Protein AF-A0A1G7EJP0-F1 (afdb_monomer_lite)

Radius of gyration: 12.07 Å; chains: 1; bounding box: 28×10×33 Å

Structure (mmCIF, N/CA/C/O backbone):
data_AF-A0A1G7EJP0-F1
#
_entry.id   AF-A0A1G7EJP0-F1
#
loop_
_atom_site.group_PDB
_atom_site.id
_atom_site.type_symbol
_atom_site.label_atom_id
_atom_site.label_alt_id
_atom_site.label_comp_id
_atom_site.label_asym_id
_atom_site.label_entity_id
_atom_site.label_seq_id
_atom_site.pdbx_PDB_ins_code
_atom_site.Cartn_x
_atom_site.Cartn_y
_atom_site.Cartn_z
_atom_site.occupancy
_atom_site.B_iso_or_equiv
_atom_site.auth_seq_id
_atom_site.auth_comp_id
_atom_site.auth_asym_id
_atom_site.auth_atom_id
_atom_site.pdbx_PDB_model_num
ATOM 1 N N . SER A 1 1 ? -14.809 0.211 -3.488 1.00 55.59 1 SER A N 1
ATOM 2 C CA . SER A 1 1 ? -14.359 0.508 -2.119 1.00 55.59 1 SER A CA 1
ATOM 3 C C . SER A 1 1 ? -13.392 1.677 -2.203 1.00 55.59 1 SER A C 1
ATOM 5 O O . SER A 1 1 ? -12.281 1.463 -2.673 1.00 55.59 1 SER A O 1
ATOM 7 N N . PRO A 1 2 ? -13.842 2.908 -1.918 1.00 68.19 2 PRO A N 1
ATOM 8 C CA . PRO A 1 2 ? -13.047 4.126 -2.106 1.00 68.19 2 PRO A CA 1
ATOM 9 C C . PRO A 1 2 ? -11.832 4.243 -1.166 1.00 68.19 2 PRO A C 1
ATOM 11 O O . PRO A 1 2 ? -10.939 5.028 -1.455 1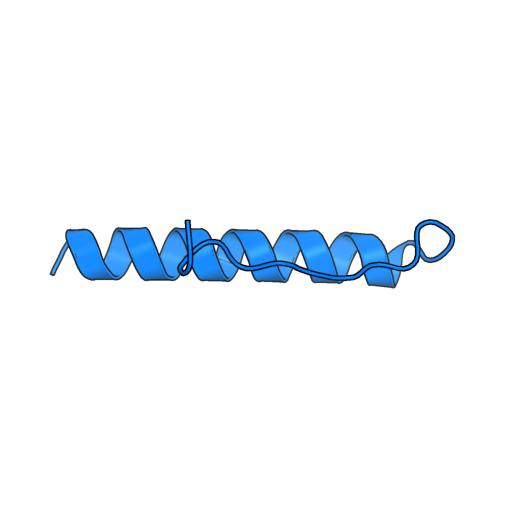.00 68.19 2 PRO A O 1
ATOM 14 N N . ASP A 1 3 ? -11.754 3.424 -0.111 1.00 75.06 3 ASP A N 1
ATOM 15 C CA . ASP A 1 3 ? -10.700 3.511 0.916 1.00 75.06 3 ASP A CA 1
ATOM 16 C C . ASP A 1 3 ? -9.580 2.469 0.770 1.00 75.06 3 ASP A C 1
ATOM 18 O O . ASP A 1 3 ? -8.742 2.329 1.661 1.00 75.06 3 ASP A O 1
ATOM 22 N N . VAL A 1 4 ? -9.565 1.698 -0.322 1.00 82.19 4 VAL A N 1
ATOM 23 C CA . VAL A 1 4 ? -8.506 0.708 -0.567 1.00 82.19 4 VAL A CA 1
ATOM 24 C C . VAL A 1 4 ? -7.336 1.406 -1.263 1.00 82.19 4 VAL A C 1
ATOM 26 O O . VAL A 1 4 ? -7.519 1.889 -2.383 1.00 82.19 4 VAL A O 1
ATOM 29 N N . PRO A 1 5 ? -6.138 1.466 -0.652 1.00 86.50 5 PRO A N 1
ATOM 30 C CA . PRO A 1 5 ? -4.988 2.098 -1.278 1.00 86.50 5 PRO A CA 1
ATOM 31 C C . PRO A 1 5 ? -4.552 1.296 -2.505 1.00 86.50 5 PRO A C 1
ATOM 33 O O . PRO A 1 5 ? -4.345 0.084 -2.439 1.00 86.50 5 PRO A O 1
ATOM 36 N N . ILE A 1 6 ? -4.395 1.992 -3.629 1.00 90.31 6 ILE A N 1
ATOM 37 C CA . ILE A 1 6 ? -3.822 1.436 -4.853 1.00 90.31 6 ILE A CA 1
ATOM 38 C C . ILE A 1 6 ? -2.374 1.909 -4.945 1.00 90.31 6 ILE A C 1
ATOM 40 O O . ILE A 1 6 ? -2.111 3.110 -4.919 1.00 90.31 6 ILE A O 1
ATOM 44 N N . VAL A 1 7 ? -1.442 0.964 -5.068 1.00 90.75 7 VAL A N 1
ATOM 45 C CA . VAL A 1 7 ? -0.009 1.244 -5.214 1.00 90.75 7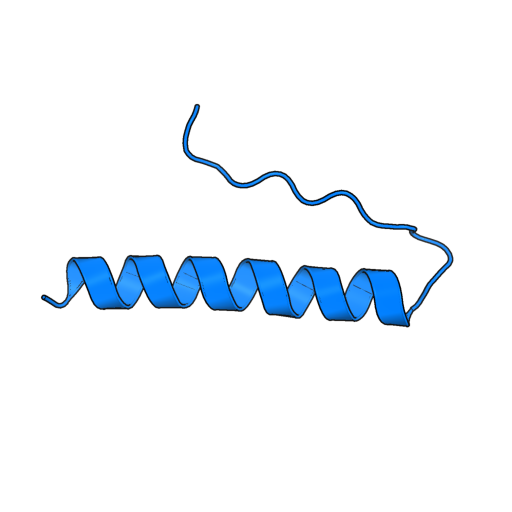 VAL A CA 1
ATOM 46 C C . VAL A 1 7 ? 0.451 0.756 -6.584 1.00 90.75 7 VAL A C 1
ATOM 48 O O . VAL A 1 7 ? 0.313 -0.423 -6.905 1.00 90.75 7 VAL A O 1
ATOM 51 N N . SER A 1 8 ? 1.001 1.664 -7.389 1.00 93.75 8 SER A N 1
ATOM 52 C CA . SER A 1 8 ? 1.620 1.331 -8.675 1.00 93.75 8 SER A CA 1
ATOM 53 C C . SER A 1 8 ? 3.070 0.906 -8.467 1.00 93.75 8 SER A C 1
ATOM 55 O O . SER A 1 8 ? 3.811 1.586 -7.759 1.00 93.75 8 SER A O 1
ATOM 57 N N . LEU A 1 9 ? 3.479 -0.193 -9.103 1.00 94.75 9 LEU A N 1
ATOM 58 C CA . LEU A 1 9 ? 4.827 -0.758 -8.996 1.00 94.75 9 LEU A CA 1
ATOM 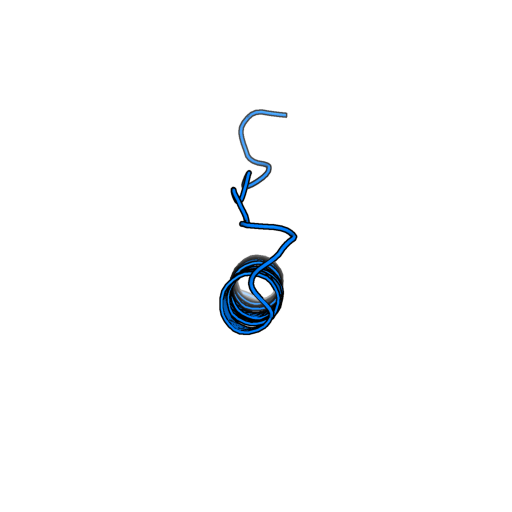59 C C . LEU A 1 9 ? 5.402 -1.046 -10.381 1.00 94.75 9 LEU A C 1
ATOM 61 O O . LEU A 1 9 ? 4.661 -1.409 -11.297 1.00 94.75 9 LEU A O 1
ATOM 65 N N . ASP A 1 10 ? 6.723 -0.941 -10.511 1.00 95.44 10 ASP A N 1
ATOM 66 C CA . ASP A 1 10 ? 7.434 -1.510 -11.652 1.00 95.44 10 ASP A CA 1
ATOM 67 C C . ASP A 1 10 ? 7.783 -2.968 -11.342 1.00 95.44 10 ASP A C 1
ATOM 69 O O . ASP A 1 10 ? 8.593 -3.268 -10.467 1.00 95.44 10 ASP A O 1
ATOM 73 N N . ALA A 1 11 ? 7.174 -3.893 -12.083 1.00 91.00 11 ALA A N 1
ATOM 74 C CA . ALA A 1 11 ? 7.386 -5.327 -11.912 1.00 91.00 11 ALA A CA 1
ATOM 75 C C . ALA A 1 11 ? 8.810 -5.790 -12.271 1.00 91.00 11 ALA A C 1
ATOM 77 O O . ALA A 1 11 ? 9.190 -6.913 -11.938 1.00 91.00 11 ALA A O 1
ATOM 78 N N . ARG A 1 12 ? 9.589 -4.964 -12.979 1.00 96.00 12 ARG A N 1
ATOM 79 C CA . ARG A 1 12 ? 10.976 -5.267 -13.359 1.00 96.00 12 ARG A CA 1
ATOM 80 C C . ARG A 1 12 ? 11.989 -4.731 -12.356 1.00 96.00 12 ARG A C 1
ATOM 82 O O . ARG A 1 12 ? 13.145 -5.147 -12.400 1.00 96.00 12 ARG A O 1
ATOM 89 N N . ASP A 1 13 ? 11.563 -3.854 -11.454 1.00 97.88 13 ASP A N 1
ATOM 90 C CA . ASP A 1 13 ? 12.406 -3.281 -10.416 1.00 97.88 13 ASP A CA 1
ATOM 91 C C . ASP A 1 13 ? 12.101 -3.920 -9.055 1.00 97.88 13 ASP A C 1
ATOM 93 O O . ASP A 1 13 ? 11.024 -3.784 -8.467 1.00 97.88 13 ASP A O 1
ATOM 97 N N . ARG A 1 14 ? 13.106 -4.613 -8.519 1.00 96.44 14 ARG A N 1
ATOM 98 C CA . ARG A 1 14 ? 13.036 -5.263 -7.212 1.00 96.44 14 ARG A CA 1
ATOM 99 C C . ARG A 1 14 ? 12.832 -4.264 -6.071 1.00 96.44 14 ARG A C 1
ATOM 101 O O . ARG A 1 14 ? 12.091 -4.576 -5.137 1.00 96.44 14 ARG A O 1
ATOM 108 N N . GLU A 1 15 ? 13.489 -3.106 -6.104 1.00 97.94 15 GLU A N 1
ATOM 109 C CA . GLU A 1 15 ? 13.344 -2.113 -5.034 1.00 97.94 15 GLU A CA 1
ATOM 110 C C . GLU A 1 15 ? 11.989 -1.406 -5.120 1.00 97.94 15 GLU A C 1
ATOM 112 O O . GLU A 1 15 ? 11.401 -1.115 -4.074 1.00 97.94 15 GLU A O 1
ATOM 117 N N . SER A 1 16 ? 11.430 -1.239 -6.326 1.00 96.56 16 SER A N 1
ATOM 118 C CA . SER A 1 16 ? 10.037 -0.808 -6.503 1.00 96.56 16 SER A CA 1
ATOM 119 C C . SER A 1 16 ? 9.081 -1.774 -5.797 1.00 96.56 16 SER A C 1
ATOM 121 O O . SER A 1 16 ? 8.346 -1.364 -4.897 1.00 96.56 16 SER A O 1
ATOM 123 N N . ALA A 1 17 ? 9.163 -3.074 -6.106 1.00 95.38 17 ALA A N 1
ATOM 124 C CA . ALA A 1 17 ? 8.303 -4.092 -5.502 1.00 95.38 17 ALA A CA 1
ATOM 125 C C . ALA A 1 17 ? 8.419 -4.141 -3.969 1.00 95.38 17 ALA A C 1
ATOM 127 O O . ALA A 1 17 ? 7.413 -4.174 -3.256 1.00 95.38 17 ALA A O 1
ATOM 128 N N . LYS A 1 18 ? 9.648 -4.104 -3.449 1.00 96.38 18 LYS A N 1
ATOM 129 C CA . LYS A 1 18 ? 9.916 -4.092 -2.007 1.00 96.38 18 LYS A CA 1
ATOM 130 C C . LYS A 1 18 ? 9.319 -2.862 -1.325 1.00 96.38 18 LYS A C 1
ATOM 132 O O . LYS A 1 18 ? 8.659 -3.007 -0.299 1.00 96.38 18 LYS A O 1
ATOM 137 N N . SER A 1 19 ? 9.514 -1.678 -1.898 1.00 95.75 19 SER A N 1
ATOM 138 C CA . SER A 1 19 ? 8.965 -0.432 -1.350 1.00 95.75 19 SER A CA 1
ATOM 139 C C . SER A 1 19 ? 7.434 -0.456 -1.337 1.00 95.75 19 SER A C 1
ATOM 141 O O . SER A 1 19 ? 6.820 -0.029 -0.362 1.00 95.75 19 SER A O 1
ATOM 143 N N . GLY A 1 20 ? 6.811 -1.049 -2.361 1.00 95.25 20 GLY A N 1
ATOM 144 C CA . GLY A 1 20 ? 5.368 -1.288 -2.393 1.00 95.25 20 GLY A CA 1
ATOM 145 C C . GLY A 1 20 ? 4.862 -2.148 -1.237 1.00 95.25 20 GLY A C 1
ATOM 146 O O . GLY A 1 20 ? 3.876 -1.801 -0.589 1.00 95.25 20 GLY A O 1
ATOM 147 N 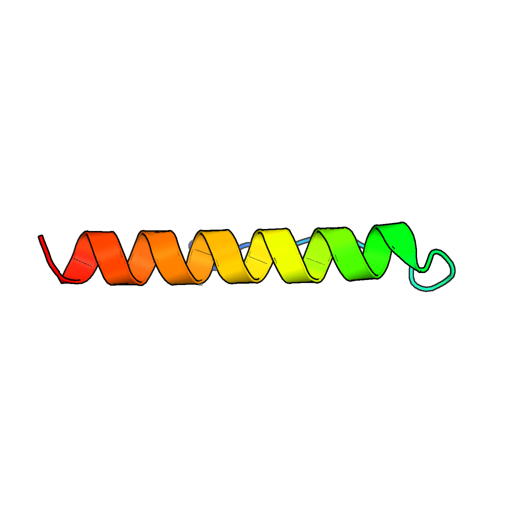N . LEU A 1 21 ? 5.554 -3.254 -0.948 1.00 94.94 21 LEU A N 1
ATOM 148 C CA . LEU A 1 21 ? 5.197 -4.145 0.161 1.00 94.94 21 LEU A CA 1
ATOM 149 C C . LEU A 1 21 ? 5.322 -3.457 1.525 1.00 94.94 21 LEU A C 1
ATOM 151 O O . LEU A 1 21 ? 4.464 -3.654 2.389 1.00 94.94 21 LEU A O 1
ATOM 155 N N . VAL A 1 22 ? 6.355 -2.630 1.712 1.00 96.38 22 VAL A N 1
ATOM 156 C CA . VAL A 1 22 ? 6.513 -1.814 2.924 1.00 96.38 22 VAL A CA 1
ATOM 157 C C . VAL A 1 22 ? 5.329 -0.857 3.073 1.00 96.38 22 VAL A C 1
ATOM 159 O O . VAL A 1 22 ? 4.652 -0.904 4.096 1.00 96.38 22 VAL A O 1
ATOM 162 N N . ALA A 1 23 ? 5.001 -0.089 2.030 1.00 94.56 23 ALA A N 1
ATOM 163 C CA . ALA A 1 23 ? 3.916 0.894 2.069 1.00 94.56 23 ALA A CA 1
ATOM 164 C C . ALA A 1 23 ? 2.543 0.269 2.388 1.00 94.56 23 ALA A C 1
ATOM 166 O O . ALA A 1 23 ? 1.777 0.800 3.193 1.00 94.56 23 ALA A O 1
ATOM 167 N N . VAL A 1 24 ? 2.229 -0.890 1.796 1.00 94.44 24 VAL A N 1
ATOM 168 C CA . VAL A 1 24 ? 0.979 -1.615 2.094 1.00 94.44 24 VAL A CA 1
ATOM 169 C C . VAL A 1 24 ? 0.945 -2.087 3.550 1.00 94.44 24 VAL A C 1
ATOM 171 O O . VAL A 1 24 ? -0.097 -2.009 4.202 1.00 94.44 24 VAL A O 1
ATOM 174 N N . THR A 1 25 ? 2.081 -2.548 4.076 1.00 95.12 25 THR A N 1
ATOM 175 C CA . THR A 1 25 ? 2.184 -2.999 5.470 1.00 95.12 25 THR A CA 1
ATOM 176 C C . THR A 1 25 ? 2.018 -1.833 6.444 1.00 95.12 25 THR A C 1
ATOM 178 O O . T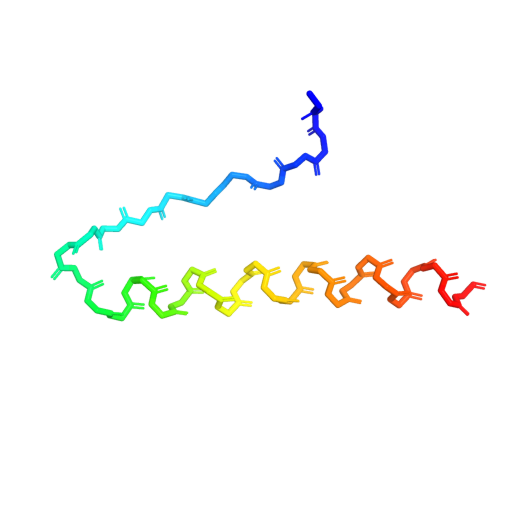HR A 1 25 ? 1.279 -1.955 7.418 1.00 95.12 25 THR A O 1
ATOM 181 N N . GLU A 1 26 ? 2.640 -0.686 6.168 1.00 95.00 26 GLU A N 1
ATOM 182 C CA . GLU A 1 26 ? 2.499 0.532 6.975 1.00 95.00 26 GLU A CA 1
ATOM 183 C C . GLU A 1 26 ? 1.045 1.011 7.032 1.00 95.00 26 GLU A C 1
ATOM 185 O O . GLU A 1 26 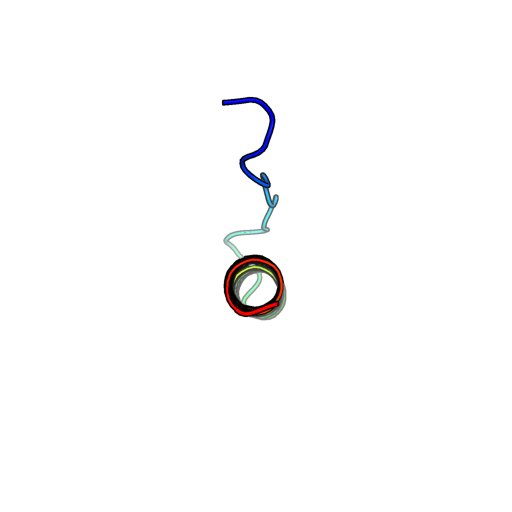? 0.533 1.293 8.117 1.00 95.00 26 GLU A O 1
ATOM 190 N N . TYR A 1 27 ? 0.347 1.024 5.892 1.00 93.62 27 TYR A N 1
ATOM 191 C CA . TYR A 1 27 ? -1.081 1.337 5.856 1.00 93.62 27 TYR A CA 1
ATOM 192 C C . TYR A 1 27 ? -1.903 0.347 6.694 1.00 93.62 27 TYR A C 1
ATOM 194 O O . TYR A 1 27 ? -2.772 0.748 7.467 1.00 93.62 27 TYR A O 1
ATOM 202 N N . ALA A 1 28 ? -1.640 -0.958 6.578 1.00 92.75 28 ALA A N 1
ATOM 203 C CA . ALA A 1 28 ? -2.360 -1.955 7.367 1.00 92.75 28 ALA A CA 1
ATOM 204 C C . ALA A 1 28 ? -2.146 -1.740 8.876 1.00 92.75 28 ALA A C 1
ATOM 206 O O . ALA A 1 28 ? -3.109 -1.758 9.645 1.00 92.75 28 ALA A O 1
ATOM 207 N N . LEU A 1 29 ? -0.907 -1.466 9.292 1.00 95.44 29 LEU A N 1
ATOM 208 C CA . LEU A 1 29 ? -0.572 -1.170 10.684 1.00 95.44 29 LEU A CA 1
ATOM 209 C C . LEU A 1 29 ? -1.259 0.105 11.182 1.00 95.44 29 LEU A C 1
ATOM 211 O O . LEU A 1 29 ? -1.809 0.095 12.281 1.00 95.44 29 LEU A O 1
ATOM 215 N N . SER A 1 30 ? -1.310 1.172 10.378 1.00 93.50 30 SER A N 1
ATOM 216 C CA . SER A 1 30 ? -1.992 2.410 10.773 1.00 93.50 30 SER A CA 1
ATOM 217 C C . SER A 1 30 ? -3.498 2.206 10.962 1.00 93.50 30 SER A C 1
ATOM 219 O O . SER A 1 30 ? -4.111 2.843 11.815 1.00 93.50 30 SER A O 1
ATOM 221 N N . ARG A 1 31 ? -4.112 1.307 10.182 1.00 92.25 31 ARG A N 1
ATOM 222 C CA . ARG A 1 31 ? -5.527 0.937 10.337 1.00 92.25 31 ARG A CA 1
ATOM 223 C C . ARG A 1 31 ? -5.765 0.110 11.597 1.00 92.25 31 ARG A C 1
ATOM 225 O O . ARG A 1 31 ? -6.768 0.335 12.262 1.00 92.25 31 ARG A O 1
ATOM 232 N N . VAL A 1 32 ? -4.860 -0.810 11.932 1.00 92.81 32 VAL A N 1
ATOM 233 C CA . VAL A 1 32 ? -4.940 -1.582 13.182 1.00 92.81 32 VAL A CA 1
ATOM 234 C C . VAL A 1 32 ? -4.765 -0.669 14.393 1.00 92.81 32 VAL A C 1
ATOM 236 O O . VAL A 1 32 ? -5.585 -0.733 15.301 1.00 92.81 32 VAL A O 1
ATOM 239 N N . ASP A 1 33 ? -3.772 0.225 14.392 1.00 93.44 33 ASP A N 1
ATOM 240 C CA . ASP A 1 33 ? -3.574 1.192 15.483 1.00 93.44 33 ASP A CA 1
ATOM 241 C C . ASP A 1 33 ? -4.814 2.077 15.679 1.00 93.44 33 ASP A C 1
ATOM 243 O O . ASP A 1 33 ? -5.284 2.248 16.798 1.00 93.44 33 ASP A O 1
ATOM 247 N N . ALA A 1 34 ? -5.411 2.564 14.586 1.00 90.06 34 ALA A N 1
ATOM 248 C CA . ALA A 1 34 ? -6.636 3.360 14.641 1.00 90.06 34 ALA A CA 1
ATOM 249 C C . ALA A 1 34 ? -7.859 2.598 15.186 1.00 90.06 34 ALA A C 1
ATOM 251 O O . ALA A 1 34 ? -8.792 3.235 15.655 1.00 90.06 34 ALA A O 1
ATOM 252 N N . LEU A 1 35 ? -7.879 1.263 15.103 1.00 89.06 35 LEU A N 1
ATOM 253 C CA . LEU A 1 35 ? -8.941 0.426 15.678 1.00 89.06 35 LEU A CA 1
ATOM 254 C C . LEU A 1 35 ? -8.694 0.074 17.151 1.00 89.06 35 LEU A C 1
ATOM 256 O O . LEU A 1 35 ? -9.627 -0.331 17.840 1.00 89.06 35 LEU A O 1
ATOM 260 N N . LEU A 1 36 ? -7.445 0.166 17.612 1.00 84.88 36 LEU A N 1
ATOM 261 C CA . LEU A 1 36 ? -7.054 -0.105 18.998 1.00 84.88 36 LEU A CA 1
ATOM 262 C C . LEU A 1 36 ? -7.133 1.138 19.899 1.00 84.88 36 LEU A C 1
ATOM 264 O O . LEU A 1 36 ? -7.004 1.005 21.117 1.00 84.88 36 LEU A O 1
ATOM 268 N N . ARG A 1 37 ? -7.319 2.322 19.312 1.00 74.62 37 ARG A N 1
ATOM 269 C CA . ARG A 1 37 ? -7.555 3.596 20.005 1.00 74.62 37 ARG A CA 1
ATOM 270 C C . ARG A 1 37 ? -9.046 3.876 20.131 1.00 74.62 37 ARG A C 1
ATOM 272 O O . ARG A 1 37 ? -9.420 4.441 21.181 1.00 74.62 37 ARG A O 1
#

Foldseek 3Di:
DVPDDDQDADPVDPVRVVVVVVVNVVVVVVVVVVVVD

pLDDT: mean 90.65, std 8.84, range [55.59, 97.94]

Organism: NCBI:txid168276

Secondary structure (DSSP, 8-state):
-TTSPP----TT-HHHHHHHHHHHHHHHHHHHHHHH-

Sequence (37 aa):
SPDVPIVSLDARDRESAKSGLVAVTEYALSRVDALLR